Protein AF-A0A920CJ22-F1 (afdb_monomer)

Nearest PDB structures (foldseek):
  4g9j-assembly2_B  TM=2.090E-01  e=2.146E+00  Homo sapiens

Foldseek 3Di:
DDPPPPPDDDDDDDLLPLLVLLVVLLCVVPVPQFEAEDEDQVQQCPDPVNVVCCVVPVDDRDQKEWDQDPVRPHIYIYGYPNDDPVVSSLSVLLRSLCSQQDVPQPCHPSSVVSSVSSVVRSVVVSVVSVVD

Solvent-accessible surface area (backbone atoms only — not comparable to full-atom values): 7637 Å² total; per-residue (Å²): 134,85,82,79,74,81,82,67,89,71,83,88,76,68,84,84,39,59,58,59,28,34,52,51,25,39,39,73,77,36,72,83,65,63,64,53,74,45,77,33,79,83,36,53,58,70,47,69,67,50,49,52,49,27,72,76,65,70,52,78,77,56,49,55,45,67,46,76,47,95,87,70,53,75,26,37,32,39,33,19,71,73,54,56,71,71,56,36,36,51,41,50,36,51,36,50,9,36,64,70,42,33,90,88,37,60,90,34,70,58,14,52,52,40,26,52,52,26,50,52,44,16,51,56,47,52,54,52,59,76,72,110

Sequence (132 aa):
MNHQKNGGWRPLLIDNDIFSAVIVAAKVLYPDIDALIHWDPTLSGDGLKDKLLRIATFQRPRFGYTLFPDDRSTSIIGISPHIKVTAAAEVLAHELAHVAAGQDAGHGEDWANAFSAIHKRANEIMARVMSE

Radius of gyration: 18.26 Å; Cα contacts (8 Å, |Δi|>4): 167; chains: 1; bounding box: 33×60×46 Å

Structure (mmCIF, N/CA/C/O backbone):
data_AF-A0A920CJ22-F1
#
_entry.id   AF-A0A920CJ22-F1
#
loop_
_atom_site.group_PDB
_atom_site.id
_atom_site.type_symbol
_atom_site.label_atom_id
_atom_site.label_alt_id
_atom_site.label_comp_id
_atom_site.label_asym_id
_atom_site.label_entity_id
_atom_site.label_seq_id
_atom_site.pdbx_PDB_ins_code
_atom_site.Cartn_x
_atom_site.Cartn_y
_atom_site.Cartn_z
_atom_site.occupancy
_atom_site.B_iso_or_equiv
_atom_site.auth_seq_id
_atom_site.auth_comp_id
_atom_site.auth_asym_id
_atom_site.auth_atom_id
_atom_site.pdbx_PDB_model_num
ATOM 1 N N . MET A 1 1 ? 4.684 -47.177 24.193 1.00 40.62 1 MET A N 1
ATOM 2 C CA . MET A 1 1 ? 4.259 -45.761 24.171 1.00 40.62 1 MET A CA 1
ATOM 3 C C . MET A 1 1 ? 4.041 -45.351 22.728 1.00 40.62 1 MET A C 1
ATOM 5 O O . MET A 1 1 ? 4.995 -45.274 21.968 1.00 40.62 1 MET A O 1
ATOM 9 N N . ASN A 1 2 ? 2.775 -45.207 22.338 1.00 38.72 2 ASN A N 1
ATOM 10 C CA . ASN A 1 2 ? 2.363 -44.810 20.995 1.00 38.72 2 ASN A CA 1
ATOM 11 C C . ASN A 1 2 ? 2.566 -43.298 20.846 1.00 38.72 2 ASN A C 1
ATOM 13 O O . ASN A 1 2 ? 1.777 -42.517 21.371 1.00 38.72 2 ASN A O 1
ATOM 17 N N . HIS A 1 3 ? 3.603 -42.873 20.127 1.00 49.03 3 HIS A N 1
ATOM 18 C CA . HIS A 1 3 ? 3.650 -41.515 19.596 1.00 49.03 3 HIS A CA 1
ATOM 19 C C . HIS A 1 3 ? 2.823 -41.478 18.310 1.00 49.03 3 HIS A C 1
ATOM 21 O O . HIS A 1 3 ? 3.359 -41.571 17.207 1.00 49.03 3 HIS A O 1
ATOM 27 N N . GLN A 1 4 ? 1.503 -41.347 18.452 1.00 48.66 4 GLN A N 1
ATOM 28 C CA . GLN A 1 4 ? 0.682 -40.848 17.354 1.00 48.66 4 GLN A CA 1
ATOM 29 C C . GLN A 1 4 ? 1.097 -39.397 17.096 1.00 48.66 4 GLN A C 1
ATOM 31 O O . GLN A 1 4 ? 0.669 -38.469 17.779 1.00 48.66 4 GLN A O 1
ATOM 36 N N . LYS A 1 5 ? 1.984 -39.200 16.118 1.00 56.56 5 LYS A N 1
ATOM 37 C CA . LYS A 1 5 ? 2.163 -37.896 15.487 1.00 56.56 5 LYS A CA 1
ATOM 38 C C . LYS A 1 5 ? 0.881 -37.629 14.704 1.00 56.56 5 LYS A C 1
ATOM 40 O O . LYS A 1 5 ? 0.696 -38.186 13.627 1.00 56.56 5 LYS A O 1
ATOM 45 N N . ASN A 1 6 ? -0.010 -36.816 15.264 1.00 55.56 6 ASN A N 1
ATOM 46 C CA . ASN A 1 6 ? -1.114 -36.217 14.520 1.00 55.56 6 ASN A CA 1
ATOM 47 C C . ASN A 1 6 ? -0.505 -35.355 13.404 1.00 55.56 6 ASN A C 1
ATOM 49 O O . ASN A 1 6 ? -0.151 -34.199 13.623 1.00 55.56 6 ASN A O 1
ATOM 53 N N . GLY A 1 7 ? -0.297 -35.963 12.234 1.00 56.72 7 GLY A N 1
ATOM 54 C CA . GLY A 1 7 ? 0.351 -35.381 11.058 1.00 56.72 7 GLY A CA 1
ATOM 55 C C . GLY A 1 7 ? -0.540 -34.388 10.320 1.00 56.72 7 GLY A C 1
ATOM 56 O O . GLY A 1 7 ? -0.759 -34.534 9.122 1.00 56.72 7 GLY A O 1
ATOM 57 N N . GLY A 1 8 ? -1.082 -33.399 11.032 1.00 72.00 8 GLY A N 1
ATOM 58 C CA . GLY A 1 8 ? -1.709 -32.243 10.404 1.00 72.00 8 GLY A CA 1
ATOM 59 C C . GLY A 1 8 ? -0.638 -31.388 9.732 1.00 72.00 8 GLY A C 1
ATOM 60 O O . GLY A 1 8 ? 0.378 -31.071 10.355 1.00 72.00 8 GLY A O 1
ATOM 61 N N . TRP A 1 9 ? -0.856 -31.023 8.469 1.00 74.75 9 TRP A N 1
ATOM 62 C CA . TRP A 1 9 ? -0.030 -30.038 7.777 1.00 74.75 9 TRP A CA 1
ATOM 63 C C . TRP A 1 9 ? -0.042 -28.730 8.572 1.00 74.75 9 TRP A C 1
ATOM 65 O O . TRP A 1 9 ? -1.081 -28.087 8.701 1.00 74.75 9 TRP A O 1
ATOM 75 N N . ARG A 1 10 ? 1.111 -28.345 9.124 1.00 83.06 10 ARG A N 1
ATOM 76 C CA . ARG A 1 10 ? 1.336 -26.987 9.625 1.00 83.06 10 ARG A CA 1
ATOM 77 C C . ARG A 1 10 ? 2.102 -26.228 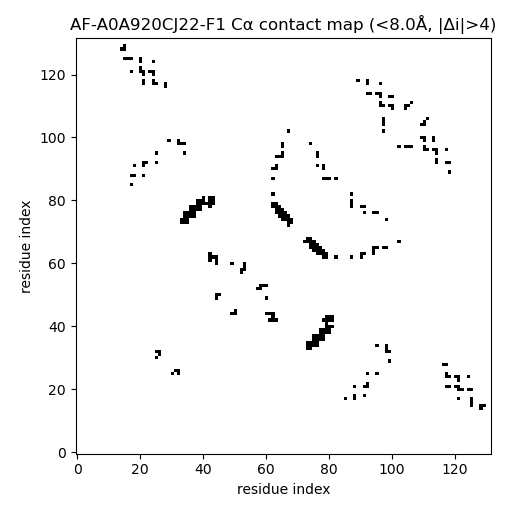8.546 1.00 83.06 10 ARG A C 1
ATOM 79 O O . ARG A 1 10 ? 3.168 -26.709 8.157 1.00 83.06 10 ARG A O 1
ATOM 86 N N . PRO A 1 11 ? 1.581 -25.101 8.036 1.00 83.69 11 PRO A N 1
ATOM 87 C CA . PRO A 1 11 ? 2.332 -24.299 7.086 1.00 83.69 11 PRO A CA 1
ATOM 88 C C . PRO A 1 11 ? 3.597 -23.760 7.759 1.00 83.69 11 PRO A C 1
ATOM 90 O O . PRO A 1 11 ? 3.591 -23.432 8.947 1.00 83.69 11 PRO A O 1
ATOM 93 N N . LEU A 1 12 ? 4.681 -23.682 6.991 1.00 86.56 12 LEU A N 1
ATOM 94 C CA . LEU A 1 12 ? 5.828 -22.869 7.373 1.00 86.56 12 LEU A CA 1
ATOM 95 C C . LEU A 1 12 ? 5.424 -21.402 7.217 1.00 86.56 12 LEU A C 1
ATOM 97 O O . LEU A 1 12 ? 4.853 -21.030 6.193 1.00 86.56 12 LEU A O 1
ATOM 101 N N . LEU A 1 13 ? 5.706 -20.597 8.236 1.00 85.00 13 LEU A N 1
ATOM 102 C CA . LEU A 1 13 ? 5.407 -19.170 8.268 1.00 85.00 13 LEU A CA 1
ATOM 103 C C . LEU A 1 13 ? 6.712 -18.393 8.422 1.00 85.00 13 LEU A C 1
ATOM 105 O O . LEU A 1 13 ? 7.658 -18.872 9.050 1.00 85.00 13 LEU A O 1
ATOM 109 N N . ILE A 1 14 ? 6.750 -17.194 7.850 1.00 88.12 14 ILE A N 1
ATOM 110 C CA . ILE A 1 14 ? 7.754 -16.197 8.209 1.00 88.12 14 ILE A CA 1
ATOM 111 C C . ILE A 1 14 ? 7.210 -15.508 9.459 1.00 88.12 14 ILE A C 1
ATOM 113 O O . ILE A 1 14 ? 6.146 -14.902 9.407 1.00 88.12 14 ILE A O 1
ATOM 117 N N . ASP A 1 15 ? 7.907 -15.651 10.583 1.00 84.38 15 ASP A N 1
ATOM 118 C CA . ASP A 1 15 ? 7.440 -15.132 11.873 1.00 84.38 15 ASP A CA 1
ATOM 119 C C . ASP A 1 15 ? 7.329 -13.599 11.842 1.00 84.38 15 ASP A C 1
ATOM 121 O O . ASP A 1 15 ? 6.288 -13.015 12.120 1.00 84.38 15 ASP A O 1
ATOM 125 N N . ASN A 1 16 ? 8.369 -12.944 11.322 1.00 87.00 16 ASN A N 1
ATOM 126 C CA . ASN A 1 16 ? 8.450 -11.503 11.107 1.00 87.00 16 ASN A CA 1
ATOM 127 C C . ASN A 1 16 ? 8.015 -11.084 9.688 1.00 87.00 16 ASN A C 1
ATOM 129 O O . ASN A 1 16 ? 8.705 -10.315 9.010 1.00 87.00 16 ASN A O 1
ATOM 133 N N . ASP A 1 17 ? 6.880 -11.601 9.218 1.00 94.00 17 ASP A N 1
ATOM 134 C CA . ASP A 1 17 ? 6.351 -11.269 7.895 1.00 94.00 17 ASP A CA 1
ATOM 135 C C . ASP A 1 17 ? 5.814 -9.830 7.834 1.00 94.00 17 ASP A C 1
ATOM 137 O O . ASP A 1 17 ? 4.665 -9.531 8.177 1.00 94.00 17 ASP A O 1
ATOM 141 N N . ILE A 1 18 ? 6.659 -8.931 7.331 1.00 95.25 18 ILE A N 1
ATOM 142 C CA . ILE A 1 18 ? 6.333 -7.516 7.158 1.00 95.25 18 ILE A CA 1
ATOM 143 C C . ILE A 1 18 ? 5.162 -7.281 6.189 1.00 95.25 18 ILE A C 1
ATOM 145 O O . ILE A 1 18 ? 4.421 -6.315 6.367 1.00 95.25 18 ILE A O 1
ATOM 149 N N . PHE A 1 19 ? 4.937 -8.154 5.200 1.00 97.00 19 PHE A N 1
ATOM 150 C CA . PHE A 1 19 ? 3.797 -8.013 4.289 1.00 97.00 19 PHE A CA 1
ATOM 151 C C . PHE A 1 19 ? 2.500 -8.372 4.995 1.00 97.00 19 PHE A C 1
ATOM 153 O O . PHE A 1 19 ? 1.532 -7.615 4.918 1.00 97.00 19 PHE A O 1
ATOM 160 N N . SER A 1 20 ? 2.498 -9.475 5.746 1.00 95.75 20 SER A N 1
ATOM 161 C CA . SER A 1 20 ? 1.352 -9.848 6.575 1.00 95.75 20 SER A CA 1
ATOM 162 C C . SER A 1 20 ? 1.019 -8.757 7.593 1.00 95.75 20 SER A C 1
ATOM 164 O O . SER A 1 20 ? -0.152 -8.416 7.746 1.00 95.75 20 SER A O 1
ATOM 166 N N . ALA A 1 21 ? 2.017 -8.134 8.231 1.00 97.00 21 ALA A N 1
ATOM 167 C CA . ALA A 1 21 ? 1.780 -7.017 9.149 1.00 97.00 21 ALA A CA 1
ATOM 168 C C . ALA A 1 21 ? 1.082 -5.825 8.470 1.00 97.00 21 ALA A C 1
ATOM 170 O O . ALA A 1 21 ? 0.138 -5.271 9.036 1.00 97.00 21 ALA A O 1
ATOM 171 N N . VAL A 1 22 ? 1.495 -5.457 7.252 1.00 98.38 22 VAL A N 1
ATOM 172 C CA . VAL A 1 22 ? 0.856 -4.384 6.469 1.00 98.38 22 VAL A CA 1
ATOM 173 C C . VAL A 1 22 ? -0.574 -4.757 6.063 1.00 98.38 22 VAL A C 1
ATOM 175 O O . VAL A 1 22 ? -1.491 -3.958 6.250 1.00 98.38 22 VAL A O 1
ATOM 178 N N . ILE A 1 23 ? -0.792 -5.977 5.564 1.00 98.06 23 ILE A N 1
ATOM 179 C CA . ILE A 1 23 ? -2.118 -6.456 5.137 1.00 98.06 23 ILE A CA 1
ATOM 180 C C . ILE A 1 23 ? -3.086 -6.503 6.324 1.00 98.06 23 ILE A C 1
ATOM 182 O O . ILE A 1 23 ? -4.212 -6.011 6.233 1.00 98.06 23 ILE A O 1
ATOM 186 N N . VAL A 1 24 ? -2.647 -7.050 7.460 1.00 96.94 24 VAL A N 1
ATOM 187 C CA . VAL A 1 24 ? -3.448 -7.108 8.689 1.00 96.94 24 VAL A CA 1
ATOM 188 C C . VAL A 1 24 ? -3.741 -5.705 9.210 1.00 96.94 24 VAL A C 1
ATOM 190 O O . VAL A 1 24 ? -4.878 -5.427 9.586 1.00 96.94 24 VAL A O 1
ATOM 193 N N . ALA A 1 25 ? -2.755 -4.802 9.211 1.00 98.31 25 ALA A N 1
ATOM 194 C CA . ALA A 1 25 ? -2.962 -3.411 9.602 1.00 98.31 25 ALA A CA 1
ATOM 195 C C . ALA A 1 25 ? -4.058 -2.740 8.762 1.00 98.31 25 ALA A C 1
ATOM 197 O O . ALA A 1 25 ? -4.977 -2.147 9.327 1.00 98.31 25 ALA A O 1
ATOM 198 N N . ALA A 1 26 ? -3.998 -2.890 7.436 1.00 98.50 26 ALA A N 1
ATOM 199 C CA . ALA A 1 26 ? -5.001 -2.347 6.531 1.00 98.50 26 ALA A CA 1
ATOM 200 C C . ALA A 1 26 ? -6.388 -2.954 6.773 1.00 98.50 26 ALA A C 1
ATOM 202 O O . ALA A 1 26 ? -7.341 -2.204 6.943 1.00 98.50 26 ALA A O 1
ATOM 203 N N . LYS A 1 27 ? -6.508 -4.282 6.886 1.00 98.12 27 LYS A N 1
ATOM 204 C CA . LYS A 1 27 ? -7.793 -4.957 7.148 1.00 98.12 27 LYS A CA 1
ATOM 205 C C . LYS A 1 27 ? -8.410 -4.599 8.501 1.00 98.12 27 LYS A C 1
ATOM 207 O O . LYS A 1 2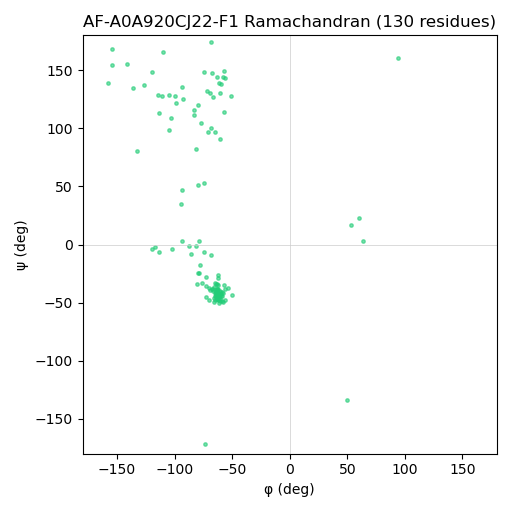7 ? -9.626 -4.534 8.615 1.00 98.12 27 LYS A O 1
ATOM 212 N N . VAL A 1 28 ? -7.601 -4.367 9.535 1.00 98.06 28 VAL A N 1
ATOM 213 C CA . VAL A 1 28 ? -8.109 -3.944 10.852 1.00 98.06 28 VAL A CA 1
ATOM 214 C C . VAL A 1 28 ? -8.664 -2.519 10.806 1.00 98.06 28 VAL A C 1
ATOM 216 O O . VAL A 1 28 ? -9.674 -2.244 11.448 1.00 98.06 28 VAL A O 1
ATOM 219 N N . LEU A 1 29 ? -8.005 -1.617 10.077 1.00 98.31 29 LEU A N 1
ATOM 220 C CA . LEU A 1 29 ? -8.413 -0.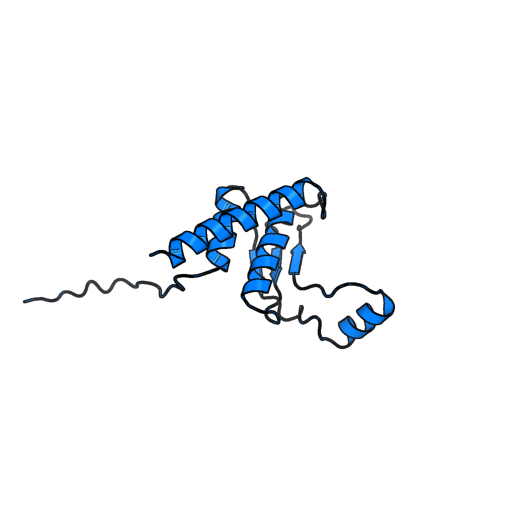212 9.966 1.00 98.31 29 LEU A CA 1
ATOM 221 C C . LEU A 1 29 ? -9.550 -0.010 8.954 1.00 98.31 29 LEU A C 1
ATOM 223 O O . LEU A 1 29 ? -10.414 0.836 9.164 1.00 98.31 29 LEU A O 1
ATOM 227 N N . TYR A 1 30 ? -9.554 -0.808 7.888 1.00 97.88 30 TYR A N 1
ATOM 228 C CA . TYR A 1 30 ? -10.479 -0.744 6.761 1.00 97.88 30 TYR A CA 1
ATOM 229 C C . TYR A 1 30 ? -11.005 -2.158 6.460 1.00 97.88 30 TYR A C 1
ATOM 231 O O . TYR A 1 30 ? -10.490 -2.826 5.564 1.00 97.88 30 TYR A O 1
ATOM 239 N N . PRO A 1 31 ? -12.007 -2.660 7.205 1.00 97.31 31 PRO A N 1
ATOM 240 C CA . PRO A 1 31 ? -12.465 -4.052 7.092 1.00 97.31 31 PRO A CA 1
ATOM 241 C C . PRO A 1 31 ? -12.916 -4.461 5.686 1.00 97.31 31 PRO A C 1
ATOM 243 O O . PRO A 1 31 ? -12.657 -5.589 5.256 1.00 97.31 31 PRO A O 1
ATOM 246 N N . ASP A 1 32 ? -13.519 -3.520 4.961 1.00 95.62 32 ASP A N 1
ATOM 247 C CA . ASP A 1 32 ? -14.070 -3.733 3.621 1.00 95.62 32 ASP A CA 1
ATOM 248 C C . ASP A 1 32 ? -13.043 -3.517 2.497 1.00 95.62 32 ASP A C 1
ATOM 250 O O . ASP A 1 32 ? -13.376 -3.690 1.327 1.00 95.62 32 ASP A O 1
ATOM 254 N N . ILE A 1 33 ? -11.793 -3.150 2.820 1.00 95.88 33 ILE A N 1
ATOM 255 C CA . ILE A 1 33 ? -10.747 -2.956 1.808 1.00 95.88 33 ILE A CA 1
ATOM 256 C C . ILE A 1 33 ? -10.521 -4.263 1.050 1.00 95.88 33 ILE A C 1
ATOM 258 O O . ILE A 1 33 ? -10.328 -5.307 1.671 1.00 95.88 33 ILE A O 1
ATOM 262 N N . ASP A 1 34 ? -10.511 -4.233 -0.276 1.00 95.06 34 ASP A N 1
ATOM 263 C CA . ASP A 1 34 ? -10.244 -5.418 -1.085 1.00 95.06 34 ASP A CA 1
ATOM 264 C C . ASP A 1 34 ? -9.291 -5.086 -2.227 1.00 95.06 34 ASP A C 1
ATOM 266 O O . ASP A 1 34 ? -9.424 -4.052 -2.886 1.00 95.06 34 ASP A O 1
ATOM 270 N N . ALA A 1 35 ? -8.297 -5.950 -2.422 1.00 97.38 35 ALA A N 1
ATOM 271 C CA . ALA A 1 35 ? -7.311 -5.786 -3.474 1.00 97.38 35 ALA A CA 1
ATOM 272 C C . ALA A 1 35 ? -6.640 -7.114 -3.841 1.00 97.38 35 ALA A C 1
ATOM 274 O O . ALA A 1 35 ? -6.237 -7.889 -2.969 1.00 97.38 35 ALA A O 1
ATOM 275 N N . LEU A 1 36 ? -6.431 -7.330 -5.138 1.00 97.94 36 LEU A N 1
ATOM 276 C CA . LEU A 1 36 ? -5.540 -8.361 -5.650 1.00 97.94 36 LEU A CA 1
ATOM 277 C C . LEU A 1 36 ? -4.109 -7.818 -5.646 1.00 97.94 36 LEU A C 1
ATOM 279 O O . LEU A 1 36 ? -3.780 -6.917 -6.415 1.00 97.94 36 LEU A O 1
ATOM 283 N N . ILE A 1 37 ? -3.256 -8.370 -4.788 1.00 98.19 37 ILE A N 1
ATOM 284 C CA . ILE A 1 37 ? -1.859 -7.944 -4.647 1.00 98.19 37 ILE A CA 1
ATOM 285 C C . ILE A 1 37 ? -0.960 -8.914 -5.416 1.00 98.19 37 ILE A C 1
ATOM 287 O O . ILE A 1 37 ? -1.023 -10.125 -5.200 1.00 98.19 37 ILE A O 1
ATOM 291 N N . HIS A 1 38 ? -0.096 -8.395 -6.289 1.00 97.75 38 HIS A N 1
ATOM 292 C CA . HIS A 1 38 ? 0.856 -9.208 -7.053 1.00 97.75 38 HIS A CA 1
ATOM 293 C C . HIS A 1 38 ? 2.225 -8.543 -7.209 1.00 97.75 38 HIS A C 1
ATOM 295 O O . HIS A 1 38 ? 2.376 -7.321 -7.158 1.00 97.75 38 HIS A O 1
ATOM 301 N N . TRP A 1 39 ? 3.237 -9.383 -7.411 1.00 97.62 39 TRP A N 1
ATOM 302 C CA . TRP A 1 39 ? 4.572 -8.944 -7.793 1.00 97.62 39 TRP A CA 1
ATOM 303 C C . TRP A 1 39 ? 4.600 -8.660 -9.287 1.00 97.62 39 TRP A C 1
ATOM 305 O O . TRP A 1 39 ? 4.384 -9.568 -10.088 1.00 97.62 39 TRP A O 1
ATOM 315 N N . ASP A 1 40 ? 4.914 -7.424 -9.659 1.00 95.88 40 ASP A N 1
ATOM 316 C CA . ASP A 1 40 ? 5.037 -7.022 -11.054 1.00 95.88 40 ASP A CA 1
ATOM 317 C C . ASP A 1 40 ? 6.523 -6.864 -11.426 1.00 95.88 40 ASP A C 1
ATOM 319 O O . ASP A 1 40 ? 7.139 -5.830 -11.139 1.00 95.88 40 ASP A O 1
ATOM 323 N N . PRO A 1 41 ? 7.141 -7.874 -12.069 1.00 91.94 41 PRO A N 1
ATOM 324 C CA . PRO A 1 41 ? 8.554 -7.831 -12.430 1.00 91.94 41 PRO A CA 1
ATOM 325 C C . PRO A 1 41 ? 8.866 -6.804 -13.523 1.00 91.94 41 PRO A C 1
ATOM 327 O O . PRO A 1 41 ? 10.043 -6.562 -13.786 1.00 91.94 41 PRO A O 1
ATOM 330 N N . THR A 1 42 ? 7.859 -6.194 -14.155 1.00 89.44 42 THR A N 1
ATOM 331 C CA . THR A 1 42 ? 8.072 -5.127 -15.139 1.00 89.44 42 THR A CA 1
ATOM 332 C C . THR A 1 42 ? 8.377 -3.780 -14.477 1.00 89.44 42 THR A C 1
ATOM 334 O O . THR A 1 42 ? 8.972 -2.914 -15.114 1.00 89.44 42 THR A O 1
ATOM 337 N N . LEU A 1 43 ? 8.072 -3.620 -13.180 1.00 87.00 43 LEU A N 1
ATOM 338 C CA . LEU A 1 43 ? 8.380 -2.427 -12.380 1.00 87.00 43 LEU A CA 1
ATOM 339 C C . LEU A 1 43 ? 9.841 -2.410 -11.903 1.00 87.00 43 LEU A C 1
ATOM 341 O O . LEU A 1 43 ? 10.119 -2.278 -10.712 1.00 87.00 43 LEU A O 1
ATOM 345 N N . SER A 1 44 ? 10.806 -2.588 -12.799 1.00 81.69 44 SER A N 1
ATOM 346 C CA . SER A 1 44 ? 12.219 -2.653 -12.411 1.00 81.69 44 SER A CA 1
ATOM 347 C C . SER A 1 44 ? 12.840 -1.279 -12.155 1.00 81.69 44 SER A C 1
ATOM 349 O O . SER A 1 44 ? 13.814 -1.158 -11.413 1.00 81.69 44 SER A O 1
ATOM 351 N N . GLY A 1 45 ? 12.283 -0.216 -12.749 1.00 73.75 45 GLY A N 1
ATOM 352 C CA . GLY A 1 45 ? 12.793 1.154 -12.620 1.00 73.75 45 GLY A CA 1
ATOM 353 C C . GLY A 1 45 ? 14.200 1.359 -13.204 1.00 73.75 45 GLY A C 1
ATOM 354 O O . GLY A 1 45 ? 14.765 2.456 -13.100 1.00 73.75 45 GLY A O 1
ATOM 355 N N . ASP A 1 46 ? 14.764 0.315 -13.815 1.00 72.81 46 ASP A N 1
ATOM 356 C CA . ASP A 1 46 ? 16.110 0.241 -14.376 1.00 72.81 46 ASP A CA 1
ATOM 357 C C . ASP A 1 46 ? 16.121 -0.058 -15.885 1.00 72.81 46 ASP A C 1
ATOM 359 O O . ASP A 1 46 ? 17.191 -0.004 -16.511 1.00 72.81 46 ASP A O 1
ATOM 363 N N . GLY A 1 47 ? 14.944 -0.293 -16.476 1.00 75.81 47 GLY A N 1
ATOM 364 C CA . GLY A 1 47 ? 14.762 -0.451 -17.908 1.00 75.81 47 GLY A CA 1
ATOM 365 C C . GLY A 1 47 ? 15.256 0.784 -18.660 1.00 75.81 47 GLY A C 1
ATOM 366 O O . GLY A 1 47 ? 15.115 1.919 -18.201 1.00 75.81 47 GLY A O 1
ATOM 367 N N . LEU A 1 48 ? 15.844 0.587 -19.843 1.00 79.50 48 LEU A N 1
ATOM 368 C CA . LEU A 1 48 ? 16.371 1.695 -20.651 1.00 79.50 48 LEU A CA 1
ATOM 369 C C . LEU A 1 48 ? 15.291 2.747 -20.953 1.00 79.50 48 LEU A C 1
ATOM 371 O O . LEU A 1 48 ? 15.570 3.941 -20.897 1.00 79.50 48 LEU A O 1
ATOM 375 N N . LYS A 1 49 ? 14.055 2.305 -21.218 1.00 76.69 49 LYS A N 1
ATOM 376 C CA . LYS A 1 49 ? 12.902 3.191 -21.426 1.00 76.69 49 LYS A CA 1
ATOM 377 C C . LYS A 1 49 ? 12.593 4.023 -20.184 1.00 76.69 49 LYS A C 1
ATOM 379 O O . LYS A 1 49 ? 12.454 5.232 -20.314 1.00 76.69 49 LYS A O 1
ATOM 384 N N . ASP A 1 50 ? 12.575 3.411 -19.002 1.00 74.06 50 ASP A N 1
ATOM 385 C CA . ASP A 1 50 ? 12.337 4.122 -17.742 1.00 74.06 50 ASP A CA 1
ATOM 386 C C . ASP A 1 50 ? 13.456 5.121 -17.456 1.00 74.06 50 ASP A C 1
ATOM 388 O O . ASP A 1 50 ? 13.195 6.264 -17.100 1.00 74.06 50 ASP A O 1
ATOM 392 N N . LYS A 1 51 ? 14.718 4.740 -17.682 1.00 77.31 51 LYS A N 1
ATOM 393 C CA . LYS A 1 51 ? 15.867 5.649 -17.543 1.00 77.31 51 LYS A CA 1
ATOM 394 C C . LYS A 1 51 ? 15.763 6.849 -18.486 1.00 77.31 51 LYS A C 1
ATOM 396 O O . LYS A 1 51 ? 15.944 7.980 -18.040 1.00 77.31 51 LYS A O 1
ATOM 401 N N . LEU A 1 52 ? 15.445 6.622 -19.761 1.00 82.44 52 LEU A N 1
ATOM 402 C CA . LEU A 1 52 ? 15.268 7.693 -20.746 1.00 82.44 52 LEU A CA 1
ATOM 403 C C . LEU A 1 52 ? 14.074 8.589 -20.401 1.00 82.44 52 LEU A C 1
ATOM 405 O O . LEU A 1 52 ? 14.202 9.812 -20.430 1.00 82.44 52 LEU A O 1
ATOM 409 N N . LEU A 1 53 ? 12.942 7.999 -20.009 1.00 77.44 53 LEU A N 1
ATOM 410 C CA . LEU A 1 53 ? 11.756 8.738 -19.587 1.00 77.44 53 LEU A CA 1
ATOM 411 C C . LEU A 1 53 ? 12.054 9.610 -18.364 1.00 77.44 53 LEU A C 1
ATOM 413 O O . LEU A 1 53 ? 11.643 10.766 -18.328 1.00 77.44 53 LEU A O 1
ATOM 417 N N . ARG A 1 54 ? 12.818 9.104 -17.391 1.00 75.62 54 ARG A N 1
ATOM 418 C CA . ARG A 1 54 ? 13.234 9.860 -16.199 1.00 75.62 54 ARG A CA 1
ATOM 419 C C . ARG A 1 54 ? 14.128 11.045 -16.540 1.00 75.62 54 ARG A C 1
ATOM 421 O O . ARG A 1 54 ? 13.951 12.108 -15.960 1.00 75.62 54 ARG A O 1
ATOM 428 N N . ILE A 1 55 ? 15.062 10.879 -17.478 1.00 79.75 55 ILE A N 1
ATOM 429 C CA . ILE A 1 55 ? 15.908 11.986 -17.950 1.00 79.75 55 ILE A CA 1
ATOM 430 C C . ILE A 1 55 ? 15.050 13.047 -18.648 1.00 79.75 55 ILE A C 1
ATOM 432 O O . ILE A 1 55 ? 15.254 14.236 -18.430 1.00 79.75 55 ILE A O 1
ATOM 436 N N . ALA A 1 56 ? 14.075 12.626 -19.456 1.00 82.81 56 ALA A N 1
ATOM 437 C CA . ALA A 1 56 ? 13.233 13.541 -20.222 1.00 82.81 56 ALA A CA 1
ATOM 438 C C . ALA A 1 56 ? 12.154 14.250 -19.381 1.00 82.81 56 ALA A C 1
ATOM 440 O O . ALA A 1 56 ? 11.806 15.389 -19.676 1.00 82.81 56 ALA A O 1
ATOM 441 N N . THR A 1 57 ? 11.607 13.590 -18.356 1.00 78.88 57 THR A N 1
ATOM 442 C CA . THR A 1 57 ? 10.433 14.077 -17.601 1.00 78.88 57 THR A CA 1
ATOM 443 C C . THR A 1 57 ? 10.735 14.450 -16.151 1.00 78.88 57 THR A C 1
ATOM 445 O O . THR A 1 57 ? 9.846 14.938 -15.458 1.00 78.88 57 THR A O 1
ATOM 448 N N . PHE A 1 58 ? 11.955 14.192 -15.663 1.00 76.38 58 PHE A N 1
ATOM 449 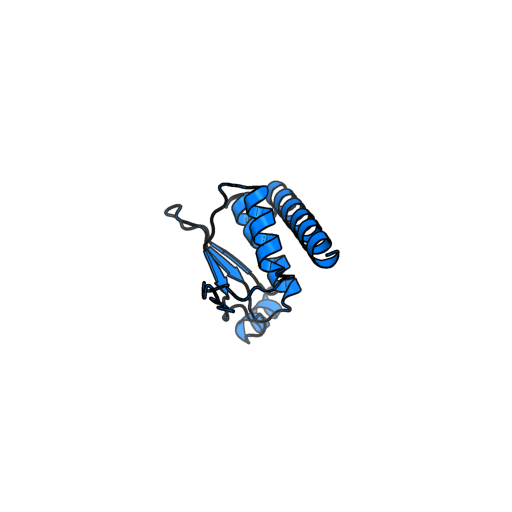C CA . PHE A 1 58 ? 12.335 14.303 -14.247 1.00 76.38 58 PHE A CA 1
ATOM 450 C C . PHE A 1 58 ? 11.421 13.513 -13.286 1.00 76.38 58 PHE A C 1
ATOM 452 O O . PHE A 1 58 ? 11.439 13.742 -12.075 1.00 76.38 58 PHE A O 1
ATOM 459 N N . GLN A 1 59 ? 10.634 12.557 -13.798 1.00 71.81 59 GLN A N 1
ATOM 460 C CA . GLN A 1 59 ? 9.762 11.724 -12.977 1.00 71.81 59 GLN A CA 1
ATOM 461 C C . GLN A 1 59 ? 10.570 10.788 -12.074 1.00 71.81 59 GLN A C 1
ATOM 463 O O . GLN A 1 59 ? 11.659 10.311 -12.416 1.00 71.81 59 GLN A O 1
ATOM 468 N N . ARG A 1 60 ? 10.016 10.505 -10.892 1.00 71.69 60 ARG A N 1
ATOM 469 C CA . ARG A 1 60 ? 10.563 9.482 -9.998 1.00 71.69 60 ARG A CA 1
ATOM 470 C C . ARG A 1 60 ? 10.234 8.082 -10.530 1.00 71.69 60 ARG A C 1
ATOM 472 O O . ARG A 1 60 ? 9.193 7.906 -11.160 1.00 71.69 60 ARG A O 1
ATOM 479 N N . PRO A 1 61 ? 11.110 7.091 -10.293 1.00 74.31 61 PRO A N 1
ATOM 480 C CA . PRO A 1 61 ? 10.817 5.708 -10.647 1.00 74.31 61 PRO A CA 1
ATOM 481 C C . PRO A 1 61 ? 9.564 5.230 -9.907 1.00 74.31 61 PRO A C 1
ATOM 483 O O . PRO A 1 61 ? 9.383 5.532 -8.725 1.00 74.31 61 PRO A O 1
ATOM 486 N N . ARG A 1 62 ? 8.707 4.498 -10.619 1.00 84.38 62 ARG A N 1
ATOM 487 C CA . ARG A 1 62 ? 7.493 3.891 -10.077 1.00 84.38 62 ARG A CA 1
ATOM 488 C C . ARG A 1 62 ? 7.816 2.469 -9.626 1.00 84.38 62 ARG A C 1
ATOM 490 O O . ARG A 1 62 ? 8.312 1.678 -10.421 1.00 84.38 62 ARG A O 1
ATOM 497 N N . PHE A 1 63 ? 7.528 2.163 -8.366 1.00 93.00 63 PHE A N 1
ATOM 498 C CA . PHE A 1 63 ? 7.762 0.838 -7.781 1.00 93.00 63 PHE A CA 1
ATOM 499 C C . PHE A 1 63 ? 6.482 0.139 -7.322 1.00 93.00 63 PHE A C 1
ATOM 501 O O . PHE A 1 63 ? 6.547 -1.009 -6.891 1.00 93.00 63 PHE A O 1
ATOM 508 N N . GLY A 1 64 ? 5.338 0.806 -7.452 1.00 95.75 64 GLY A N 1
ATOM 509 C CA . GLY A 1 64 ? 4.021 0.236 -7.228 1.00 95.75 64 GLY A CA 1
ATOM 510 C C . GLY A 1 64 ? 2.949 0.978 -8.016 1.00 95.75 64 GLY A C 1
ATOM 511 O O . GLY A 1 64 ? 3.219 2.027 -8.616 1.00 95.75 64 GLY A O 1
ATOM 512 N N . TYR A 1 65 ? 1.763 0.387 -8.075 1.00 96.06 65 TYR A N 1
ATOM 513 C CA . TYR A 1 65 ? 0.558 1.042 -8.569 1.00 96.06 65 TYR A CA 1
ATOM 514 C C . TYR A 1 65 ? -0.690 0.410 -7.967 1.00 96.06 65 TYR A C 1
ATOM 516 O O . TYR A 1 65 ? -0.709 -0.794 -7.707 1.00 96.06 65 TYR A O 1
ATOM 524 N N . THR A 1 66 ? -1.751 1.209 -7.908 1.00 97.81 66 THR A N 1
ATOM 525 C CA . THR A 1 66 ? -3.128 0.754 -7.736 1.00 97.81 66 THR A CA 1
ATOM 526 C C . THR A 1 66 ? -3.913 0.999 -9.021 1.00 97.81 66 THR A C 1
ATOM 528 O O . THR A 1 66 ? -3.929 2.109 -9.555 1.00 97.81 66 THR A O 1
ATOM 531 N N . LEU A 1 67 ? -4.568 -0.044 -9.523 1.00 96.56 67 LEU A N 1
ATOM 532 C CA . LEU A 1 67 ? -5.546 0.034 -10.601 1.00 96.56 67 LEU A CA 1
ATOM 533 C C . LEU A 1 67 ? -6.946 -0.114 -10.006 1.00 96.56 67 LEU A C 1
ATOM 535 O O . LEU A 1 67 ? -7.213 -1.086 -9.299 1.00 96.56 67 LEU A O 1
ATOM 539 N N . PHE A 1 68 ? -7.829 0.819 -10.351 1.00 96.50 68 PHE A N 1
ATOM 540 C CA . PHE A 1 68 ? -9.260 0.740 -10.079 1.00 96.50 68 PHE A CA 1
ATOM 541 C C . PHE A 1 68 ? -9.971 0.357 -11.380 1.00 96.50 68 PHE A C 1
ATOM 543 O O . PHE A 1 68 ? -9.980 1.163 -12.312 1.00 96.50 68 PHE A O 1
ATOM 550 N N . PRO A 1 69 ? -10.498 -0.872 -11.497 1.00 94.12 69 PRO A N 1
ATOM 551 C CA . PRO A 1 69 ? -11.252 -1.282 -12.673 1.00 94.12 69 PRO A CA 1
ATOM 552 C C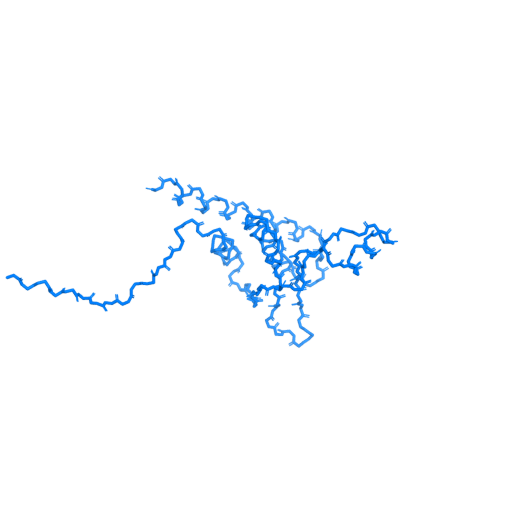 . PRO A 1 69 ? -12.519 -0.435 -12.872 1.00 94.12 69 PRO A C 1
ATOM 554 O O . PRO A 1 69 ? -13.257 -0.177 -11.919 1.00 94.12 69 PRO A O 1
ATOM 557 N N . ASP A 1 70 ? -12.819 -0.058 -14.118 1.00 92.25 70 ASP A N 1
ATOM 558 C CA . ASP A 1 70 ? -14.007 0.748 -14.457 1.00 92.25 70 ASP A CA 1
ATOM 559 C C . ASP A 1 70 ? -15.331 0.040 -14.107 1.00 92.25 70 ASP A C 1
ATOM 561 O O . ASP A 1 70 ? -16.348 0.683 -13.840 1.00 92.25 70 ASP A O 1
ATOM 565 N N . ASP A 1 71 ? -15.321 -1.296 -14.081 1.00 92.00 71 ASP A N 1
ATOM 566 C CA . ASP A 1 71 ? -16.459 -2.134 -13.690 1.00 92.00 71 ASP A CA 1
ATOM 567 C C . ASP A 1 71 ? -16.652 -2.237 -12.166 1.00 92.00 71 ASP A C 1
ATOM 569 O O . ASP A 1 71 ? -17.560 -2.932 -11.706 1.00 92.00 71 ASP A O 1
ATOM 573 N N . ARG A 1 72 ? -15.831 -1.516 -11.386 1.00 83.69 72 ARG A N 1
ATOM 574 C CA . ARG A 1 72 ? -15.813 -1.509 -9.915 1.00 83.69 72 ARG A CA 1
ATOM 575 C C . ARG A 1 72 ? -15.531 -2.879 -9.292 1.00 83.69 72 ARG A C 1
ATOM 577 O O . ARG A 1 72 ? -15.901 -3.113 -8.140 1.00 83.69 72 ARG A O 1
ATOM 584 N N . SER A 1 73 ? -14.895 -3.781 -10.039 1.00 90.44 73 SER A N 1
ATOM 585 C CA . SER A 1 73 ? -14.339 -5.016 -9.487 1.00 90.44 73 SER A CA 1
ATOM 586 C C . SER A 1 73 ? -13.145 -4.734 -8.561 1.00 90.44 73 SER A C 1
ATOM 588 O O . SER A 1 73 ? -12.714 -3.590 -8.399 1.00 90.44 73 SER A O 1
ATOM 590 N N . THR A 1 74 ? -12.637 -5.779 -7.901 1.00 95.69 74 THR A N 1
ATOM 591 C CA . THR A 1 74 ? -11.543 -5.695 -6.925 1.00 95.69 74 THR A CA 1
ATOM 592 C C . THR A 1 74 ? -10.336 -4.928 -7.477 1.00 95.69 74 THR A C 1
ATOM 594 O O . THR A 1 74 ? -9.806 -5.260 -8.540 1.00 95.69 74 THR A O 1
ATOM 597 N N . SER A 1 75 ? -9.868 -3.931 -6.721 1.00 97.25 75 SER A N 1
ATOM 598 C CA . SER A 1 75 ? -8.676 -3.145 -7.053 1.00 97.25 75 SER A CA 1
ATOM 599 C C . SER A 1 75 ? -7.442 -4.036 -7.215 1.00 97.25 75 SER A C 1
ATOM 601 O O . SER A 1 75 ? -7.306 -5.055 -6.543 1.00 97.25 75 SER A O 1
ATOM 603 N N . ILE A 1 76 ? -6.500 -3.653 -8.074 1.00 98.19 76 ILE A N 1
ATOM 604 C CA . ILE A 1 76 ? -5.268 -4.426 -8.302 1.00 98.19 76 ILE A CA 1
ATOM 605 C C . ILE A 1 76 ? -4.069 -3.611 -7.831 1.00 98.19 76 ILE A C 1
ATOM 607 O O . ILE A 1 76 ? -3.906 -2.468 -8.250 1.00 98.19 76 ILE A O 1
ATOM 611 N N . ILE A 1 77 ? -3.218 -4.205 -6.995 1.00 98.44 77 ILE A N 1
ATOM 612 C CA . ILE A 1 77 ? -1.988 -3.594 -6.484 1.00 98.44 77 ILE A CA 1
ATOM 613 C C . ILE A 1 77 ? -0.778 -4.346 -7.024 1.00 98.44 77 ILE A C 1
ATOM 615 O O . ILE A 1 77 ? -0.541 -5.488 -6.629 1.00 98.44 77 ILE A O 1
ATOM 619 N N . GLY A 1 78 ? 0.013 -3.690 -7.873 1.00 98.06 78 GLY A N 1
ATOM 620 C CA . GLY A 1 78 ? 1.314 -4.180 -8.332 1.00 98.06 78 GLY A CA 1
ATOM 621 C C . GLY A 1 78 ? 2.458 -3.648 -7.482 1.00 98.06 78 GLY A C 1
ATOM 622 O O . GLY A 1 78 ? 2.502 -2.453 -7.202 1.00 98.06 78 GLY A O 1
ATOM 623 N N . ILE A 1 79 ? 3.403 -4.514 -7.105 1.00 97.88 79 ILE A N 1
ATOM 624 C CA . ILE A 1 79 ? 4.610 -4.138 -6.353 1.00 97.88 79 ILE A CA 1
ATOM 625 C C . ILE A 1 79 ? 5.853 -4.640 -7.080 1.00 97.88 79 ILE A C 1
ATOM 627 O O . ILE A 1 79 ? 5.907 -5.778 -7.545 1.00 97.88 79 ILE A O 1
ATOM 631 N N . SER A 1 80 ? 6.882 -3.801 -7.143 1.00 96.31 80 SER A N 1
ATOM 632 C CA . SER A 1 80 ? 8.180 -4.165 -7.701 1.00 96.31 80 SER A CA 1
ATOM 633 C C . SER A 1 80 ? 8.894 -5.226 -6.852 1.00 96.31 80 SER A C 1
ATOM 635 O O . SER A 1 80 ? 9.137 -4.991 -5.665 1.00 96.31 80 SER A O 1
ATOM 637 N N . PRO A 1 81 ? 9.338 -6.349 -7.445 1.00 95.75 81 PRO A N 1
ATOM 638 C CA . PRO A 1 81 ? 10.224 -7.300 -6.778 1.00 95.75 81 PRO A CA 1
ATOM 639 C C . PRO A 1 81 ? 11.705 -6.873 -6.816 1.00 95.75 81 PRO A C 1
ATOM 641 O O . PRO A 1 81 ? 12.559 -7.579 -6.287 1.00 95.75 81 PRO A O 1
ATOM 644 N N . HIS A 1 82 ? 12.037 -5.741 -7.450 1.00 94.44 82 HIS A N 1
ATOM 645 C CA . HIS A 1 82 ? 13.422 -5.295 -7.689 1.00 94.44 82 HIS A CA 1
ATOM 646 C C . HIS A 1 82 ? 13.963 -4.353 -6.607 1.00 94.44 82 HIS A C 1
ATOM 648 O O . HIS A 1 82 ? 15.083 -3.850 -6.704 1.00 94.44 82 HIS A O 1
ATOM 654 N N . ILE A 1 83 ? 13.169 -4.097 -5.570 1.00 94.38 83 ILE A N 1
ATOM 655 C CA . ILE A 1 83 ? 13.528 -3.245 -4.436 1.00 94.38 83 ILE A CA 1
ATOM 656 C C . ILE A 1 83 ? 13.719 -4.074 -3.167 1.00 94.38 83 ILE A C 1
ATOM 658 O O . ILE A 1 83 ? 13.345 -5.242 -3.087 1.00 94.38 83 ILE A O 1
ATOM 662 N N . LYS A 1 84 ? 14.332 -3.467 -2.144 1.00 95.81 84 LYS A N 1
ATOM 663 C CA . LYS A 1 84 ? 14.502 -4.115 -0.837 1.00 95.81 84 LYS A CA 1
ATOM 664 C C . LYS A 1 84 ? 13.142 -4.552 -0.293 1.00 95.81 84 LYS A C 1
ATOM 666 O O . LYS A 1 84 ? 12.183 -3.796 -0.392 1.00 95.81 84 LYS A O 1
ATOM 671 N N . VAL A 1 85 ? 13.097 -5.705 0.373 1.00 95.50 85 VAL A N 1
ATOM 672 C CA . VAL A 1 85 ? 11.874 -6.260 0.985 1.00 95.50 85 VAL A CA 1
ATOM 673 C C . VAL A 1 85 ? 11.139 -5.232 1.853 1.00 95.50 85 VAL A C 1
ATOM 675 O O . VAL A 1 85 ? 9.930 -5.073 1.728 1.00 95.50 85 VAL A O 1
ATOM 678 N N . THR A 1 86 ? 11.866 -4.469 2.674 1.00 95.31 86 THR A N 1
ATOM 679 C CA . THR A 1 86 ? 11.270 -3.418 3.515 1.00 95.31 86 THR A CA 1
ATOM 680 C C . THR A 1 86 ? 10.682 -2.264 2.704 1.00 95.31 86 THR A C 1
ATOM 682 O O . THR A 1 86 ? 9.623 -1.757 3.052 1.00 95.31 86 THR A O 1
ATOM 685 N N . ALA A 1 87 ? 11.322 -1.886 1.595 1.00 95.75 87 ALA A N 1
ATOM 686 C CA . ALA A 1 87 ? 10.798 -0.868 0.689 1.00 95.75 87 ALA A CA 1
ATOM 687 C C . ALA A 1 87 ? 9.561 -1.376 -0.070 1.00 95.75 87 ALA A C 1
ATOM 689 O O . ALA A 1 87 ? 8.615 -0.624 -0.260 1.00 95.75 87 ALA A O 1
ATOM 690 N N . ALA A 1 88 ? 9.532 -2.653 -0.465 1.00 97.25 88 ALA A N 1
ATOM 691 C CA . ALA A 1 88 ? 8.358 -3.263 -1.089 1.00 97.25 88 ALA A CA 1
ATOM 692 C C . ALA A 1 88 ? 7.150 -3.288 -0.143 1.00 97.25 88 ALA A C 1
ATOM 694 O O . ALA A 1 88 ? 6.028 -3.038 -0.573 1.00 97.25 88 ALA A O 1
ATOM 695 N N . ALA A 1 89 ? 7.372 -3.541 1.147 1.00 97.69 89 ALA A N 1
ATOM 696 C CA . ALA A 1 89 ? 6.315 -3.487 2.151 1.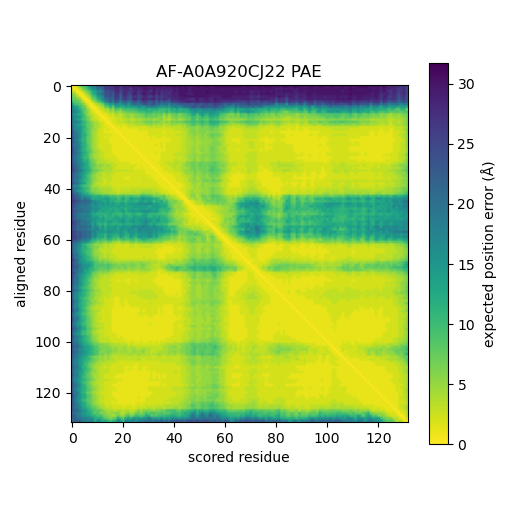00 97.69 89 ALA A CA 1
ATOM 697 C C . ALA A 1 89 ? 5.789 -2.057 2.382 1.00 97.69 89 ALA A C 1
ATOM 699 O O . ALA A 1 89 ? 4.585 -1.859 2.526 1.00 97.69 89 ALA A O 1
ATOM 700 N N . GLU A 1 90 ? 6.666 -1.049 2.365 1.00 97.56 90 GLU A N 1
ATOM 701 C CA . GLU A 1 90 ? 6.256 0.360 2.416 1.00 97.56 90 GLU A CA 1
ATOM 702 C C . GLU A 1 90 ? 5.450 0.760 1.170 1.00 97.56 90 GLU A C 1
ATOM 704 O O . GLU A 1 90 ? 4.416 1.415 1.290 1.00 97.56 90 GLU A O 1
ATOM 709 N N . VAL A 1 91 ? 5.867 0.301 -0.017 1.00 97.75 91 VAL A N 1
ATOM 710 C CA . VAL A 1 91 ? 5.095 0.463 -1.258 1.00 97.75 91 VAL A CA 1
ATOM 711 C C . VAL A 1 91 ? 3.733 -0.225 -1.144 1.00 97.75 91 VAL A C 1
ATOM 713 O O . VAL A 1 91 ? 2.730 0.377 -1.499 1.00 97.75 91 VAL A O 1
ATOM 716 N N . LEU A 1 92 ? 3.644 -1.432 -0.581 1.00 98.62 92 LEU A N 1
ATOM 717 C CA . LEU A 1 92 ? 2.345 -2.071 -0.345 1.00 98.62 92 LEU A CA 1
ATOM 718 C C . LEU A 1 92 ? 1.440 -1.210 0.550 1.00 98.62 92 LEU A C 1
ATOM 720 O O . LEU A 1 92 ? 0.265 -1.031 0.237 1.00 98.62 92 LEU A O 1
ATOM 724 N N . ALA A 1 93 ? 1.972 -0.650 1.640 1.00 98.50 93 ALA A N 1
ATOM 725 C CA . ALA A 1 93 ? 1.207 0.250 2.502 1.00 98.50 93 ALA A CA 1
ATOM 726 C C . ALA A 1 93 ? 0.755 1.517 1.748 1.00 98.50 93 ALA A C 1
ATOM 728 O O . ALA A 1 93 ? -0.370 1.975 1.943 1.00 98.50 93 ALA A O 1
ATOM 729 N N . HIS A 1 94 ? 1.606 2.054 0.866 1.00 98.12 94 HIS A N 1
ATOM 730 C CA . HIS A 1 94 ? 1.300 3.193 -0.005 1.00 98.12 94 HIS A CA 1
ATOM 731 C C . HIS A 1 94 ? 0.129 2.896 -0.950 1.00 98.12 94 HIS A C 1
ATOM 733 O O . HIS A 1 94 ? -0.802 3.695 -1.052 1.00 98.12 94 HIS A O 1
ATOM 739 N N . GLU A 1 95 ? 0.161 1.749 -1.627 1.00 98.44 95 GLU A N 1
ATOM 740 C CA . GLU A 1 95 ? -0.869 1.368 -2.595 1.00 98.44 95 GLU A C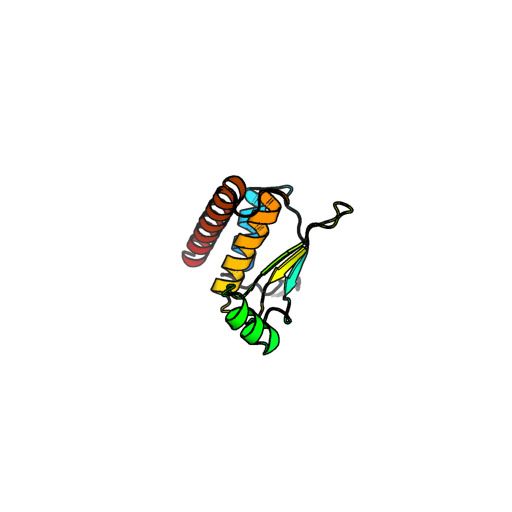A 1
ATOM 741 C C . GLU A 1 95 ? -2.190 0.971 -1.911 1.00 98.44 95 GLU A C 1
ATOM 743 O O . GLU A 1 95 ? -3.267 1.331 -2.388 1.00 98.44 95 GLU A O 1
ATOM 748 N N . LEU A 1 96 ? -2.137 0.324 -0.739 1.00 98.62 96 LEU A N 1
ATOM 749 C CA . LEU A 1 96 ? -3.330 0.063 0.078 1.00 98.62 96 LEU A CA 1
ATOM 750 C C . LEU A 1 96 ? -3.984 1.356 0.575 1.00 98.62 96 LEU A C 1
ATOM 752 O O . LEU A 1 96 ? -5.208 1.419 0.665 1.00 98.62 96 LEU A O 1
ATOM 756 N N . ALA A 1 97 ? -3.203 2.400 0.857 1.00 98.56 97 ALA A N 1
ATOM 757 C CA . ALA A 1 97 ? -3.756 3.702 1.211 1.00 98.56 97 ALA A CA 1
ATOM 758 C C . ALA A 1 97 ? -4.545 4.334 0.053 1.00 98.56 97 ALA A C 1
ATOM 760 O O . ALA A 1 97 ? -5.567 4.966 0.310 1.00 98.56 97 ALA A O 1
ATOM 761 N N . HIS A 1 98 ? -4.148 4.110 -1.210 1.00 98.06 98 HIS A N 1
ATOM 762 C CA . HIS A 1 98 ? -4.972 4.508 -2.364 1.00 98.06 98 HIS A CA 1
ATOM 763 C C . HIS A 1 98 ? -6.306 3.772 -2.368 1.00 98.06 98 HIS A C 1
ATOM 765 O O . HIS A 1 98 ? -7.345 4.399 -2.547 1.00 98.06 98 HIS A O 1
ATOM 771 N N . VAL A 1 99 ? -6.308 2.458 -2.118 1.00 97.94 99 VAL A N 1
ATOM 772 C CA . VAL A 1 99 ? -7.558 1.678 -2.064 1.00 97.94 99 VAL A CA 1
ATOM 773 C C . VAL A 1 99 ? -8.460 2.148 -0.919 1.00 97.94 99 VAL A C 1
ATOM 775 O O . VAL A 1 99 ? -9.663 2.289 -1.118 1.00 97.94 99 VAL A O 1
ATOM 778 N N . ALA A 1 100 ? -7.891 2.429 0.255 1.00 97.88 100 ALA A N 1
ATOM 779 C CA . ALA A 1 100 ? -8.637 2.906 1.418 1.00 97.88 100 ALA A CA 1
ATOM 780 C C . ALA A 1 100 ? -9.228 4.314 1.223 1.00 97.88 100 ALA A C 1
ATOM 782 O O . ALA A 1 100 ? -10.349 4.568 1.656 1.00 97.88 100 ALA A O 1
ATOM 783 N N . ALA A 1 101 ? -8.482 5.222 0.588 1.00 97.06 101 ALA A N 1
ATOM 784 C CA . ALA A 1 101 ? -8.918 6.598 0.345 1.00 97.06 101 ALA A CA 1
ATOM 785 C C . ALA A 1 101 ? -9.867 6.728 -0.860 1.00 97.06 101 ALA A C 1
ATOM 787 O O . ALA A 1 101 ? -10.673 7.653 -0.917 1.00 97.06 101 ALA A O 1
ATOM 788 N N . GLY A 1 102 ? -9.796 5.788 -1.804 1.00 94.31 102 GLY A N 1
ATOM 789 C CA . GLY A 1 102 ? -10.598 5.773 -3.022 1.00 94.31 102 GLY A CA 1
ATOM 790 C C . GLY A 1 102 ? -9.896 6.415 -4.222 1.00 94.31 102 GLY A C 1
ATOM 791 O O . GLY A 1 102 ? -8.955 7.197 -4.092 1.00 94.31 102 GLY A O 1
ATOM 792 N N . GLN A 1 103 ? -10.382 6.072 -5.418 1.00 92.25 103 GLN A N 1
ATOM 793 C CA . GLN A 1 103 ? -9.766 6.404 -6.711 1.00 92.25 103 GLN A CA 1
ATOM 794 C C . GLN A 1 103 ? -9.478 7.901 -6.908 1.00 92.25 103 GLN A C 1
ATOM 796 O O . GLN A 1 103 ? -8.444 8.258 -7.472 1.00 92.25 103 GLN A O 1
ATOM 801 N N . ASP A 1 104 ? -10.365 8.769 -6.427 1.00 92.81 104 ASP A N 1
ATOM 802 C CA . ASP A 1 104 ? -10.280 10.214 -6.661 1.00 92.81 104 ASP A CA 1
ATOM 803 C C . ASP A 1 104 ? -9.385 10.946 -5.647 1.00 92.81 104 ASP A C 1
ATOM 805 O O . ASP A 1 104 ? -9.088 12.128 -5.825 1.00 92.81 104 ASP A O 1
ATOM 809 N N . ALA A 1 105 ? -8.928 10.265 -4.589 1.00 92.81 105 ALA A N 1
ATOM 810 C CA . ALA A 1 105 ? -8.156 10.893 -3.520 1.00 92.81 105 ALA A CA 1
ATOM 811 C C . ALA A 1 105 ? -6.724 11.257 -3.946 1.00 92.81 105 ALA A C 1
ATOM 813 O O . ALA A 1 105 ? -6.138 12.199 -3.404 1.00 92.81 105 ALA A O 1
ATOM 814 N N . GLY A 1 106 ? -6.143 10.522 -4.903 1.00 93.50 106 GLY A N 1
ATOM 815 C CA . GLY A 1 106 ? -4.733 10.662 -5.272 1.00 93.50 106 GLY A CA 1
ATOM 816 C C . GLY A 1 106 ? -3.822 10.619 -4.037 1.00 93.50 106 GLY A C 1
ATOM 817 O O . GLY A 1 106 ? -4.006 9.795 -3.152 1.00 93.50 106 GLY A O 1
ATOM 818 N N . HIS A 1 107 ? -2.864 11.545 -3.934 1.00 95.50 107 HIS A N 1
ATOM 819 C CA . HIS A 1 107 ? -2.038 11.739 -2.726 1.00 95.50 107 HIS A CA 1
ATOM 820 C C . HIS A 1 107 ? -2.596 12.825 -1.787 1.00 95.50 107 HIS A C 1
ATOM 822 O O . HIS A 1 107 ? -1.832 13.590 -1.197 1.00 95.50 107 HIS A O 1
ATOM 828 N N . GLY A 1 108 ? -3.923 12.942 -1.700 1.00 96.62 108 GLY A N 1
ATOM 829 C CA . GLY A 1 108 ? -4.627 13.906 -0.854 1.00 96.62 108 GLY A CA 1
ATOM 830 C C . GLY A 1 108 ? -4.602 13.572 0.643 1.00 96.62 108 GLY A C 1
ATOM 831 O O . GLY A 1 108 ? -3.913 12.656 1.095 1.00 96.62 108 GLY A O 1
ATOM 832 N N . GLU A 1 109 ? -5.376 14.329 1.424 1.00 97.88 109 GLU A N 1
ATOM 833 C CA . GLU A 1 109 ? -5.433 14.198 2.888 1.00 97.88 109 GLU A CA 1
ATOM 834 C C . GLU A 1 109 ? -5.914 12.811 3.338 1.00 97.88 109 GLU A C 1
ATOM 836 O O . GLU A 1 109 ? -5.279 12.194 4.195 1.00 97.88 109 GLU A O 1
ATOM 841 N N . ASP A 1 110 ? -6.966 12.278 2.713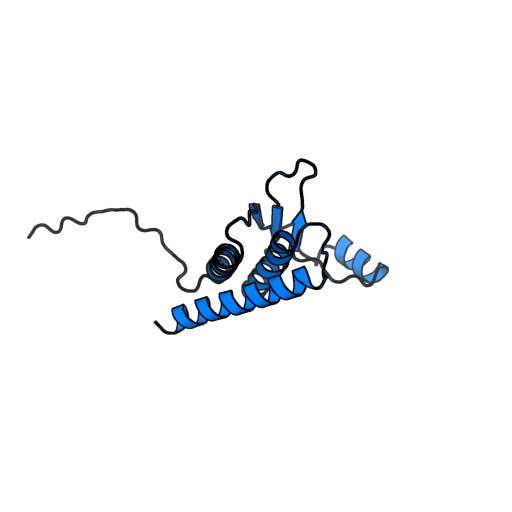 1.00 97.88 110 ASP A N 1
ATOM 842 C CA . ASP A 1 110 ? -7.503 10.950 3.036 1.00 97.88 110 ASP A CA 1
ATOM 843 C C . ASP A 1 110 ? -6.466 9.845 2.804 1.00 97.88 110 ASP A C 1
ATOM 845 O O . ASP A 1 110 ? -6.266 8.976 3.657 1.00 97.88 110 ASP A O 1
ATOM 849 N N . TRP A 1 111 ? -5.731 9.931 1.692 1.00 98.38 111 TRP A N 1
ATOM 850 C CA . TRP A 1 111 ? -4.626 9.026 1.389 1.00 98.38 111 TRP A CA 1
ATOM 851 C C . TRP A 1 111 ? -3.498 9.142 2.420 1.00 98.38 111 TRP A C 1
ATOM 853 O O . TRP A 1 111 ? -3.018 8.129 2.932 1.00 98.38 111 TRP A O 1
ATOM 863 N N . ALA A 1 112 ? -3.090 10.364 2.773 1.00 98.31 112 ALA A N 1
ATOM 864 C CA . ALA A 1 112 ? -2.010 10.591 3.732 1.00 98.31 112 ALA A CA 1
ATOM 865 C C . ALA A 1 112 ? -2.363 10.053 5.129 1.00 98.31 112 ALA A C 1
ATOM 867 O O . ALA A 1 112 ? -1.531 9.418 5.789 1.00 98.31 112 ALA A O 1
ATOM 868 N N . ASN A 1 113 ? -3.610 10.257 5.557 1.00 98.44 113 ASN A N 1
ATOM 869 C CA . ASN A 1 113 ? -4.135 9.736 6.813 1.00 98.44 113 ASN A CA 1
ATOM 870 C C . ASN A 1 113 ? -4.166 8.202 6.807 1.00 98.44 113 ASN A C 1
ATOM 872 O O . ASN A 1 113 ? -3.693 7.582 7.764 1.00 98.44 113 ASN A O 1
ATOM 876 N N . ALA A 1 114 ? -4.643 7.589 5.719 1.00 98.56 114 ALA A N 1
ATOM 877 C CA . ALA A 1 114 ? -4.673 6.137 5.575 1.00 98.56 114 ALA A CA 1
ATOM 878 C C . ALA A 1 114 ? -3.271 5.522 5.568 1.00 98.56 114 ALA A C 1
ATOM 880 O O . ALA A 1 114 ? -3.005 4.581 6.318 1.00 98.56 114 ALA A O 1
ATOM 881 N N . PHE A 1 115 ? -2.343 6.091 4.795 1.00 98.50 115 PHE A N 1
ATOM 882 C CA . PHE A 1 115 ? -0.959 5.628 4.740 1.00 98.50 115 PHE A CA 1
ATOM 883 C C . PHE A 1 115 ? -0.293 5.692 6.117 1.00 98.50 115 PHE A C 1
ATOM 885 O O . PHE A 1 115 ? 0.277 4.702 6.578 1.00 98.50 115 PHE A O 1
ATOM 892 N N . SER A 1 116 ? -0.420 6.827 6.811 1.00 98.44 116 SER A N 1
ATOM 893 C CA . SER A 1 116 ? 0.130 7.010 8.156 1.00 98.44 116 SER A CA 1
ATOM 894 C C . SER A 1 116 ? -0.453 6.004 9.156 1.00 98.44 116 SER A C 1
ATOM 896 O O . SER A 1 116 ? 0.294 5.378 9.914 1.00 98.44 116 SER A O 1
ATOM 898 N N . ALA A 1 117 ? -1.773 5.791 9.131 1.00 98.56 117 ALA A N 1
ATOM 899 C CA . ALA A 1 117 ? -2.450 4.854 10.021 1.00 98.56 117 ALA A CA 1
ATOM 900 C C . ALA A 1 117 ? -2.020 3.400 9.766 1.00 98.56 117 ALA A C 1
ATOM 902 O O . ALA A 1 117 ? -1.648 2.699 10.712 1.00 98.56 117 ALA A O 1
ATOM 903 N N . ILE A 1 118 ? -2.003 2.965 8.500 1.00 98.69 118 ILE A N 1
ATOM 904 C CA . ILE A 1 118 ? -1.574 1.616 8.102 1.00 98.69 118 ILE A CA 1
ATOM 905 C C . ILE A 1 118 ? -0.113 1.396 8.486 1.00 98.69 118 ILE A C 1
ATOM 907 O O . ILE A 1 118 ? 0.204 0.416 9.160 1.00 98.69 118 ILE A O 1
ATOM 911 N N . HIS A 1 119 ? 0.773 2.324 8.122 1.00 97.44 119 HIS A N 1
ATOM 912 C CA . HIS A 1 119 ? 2.200 2.218 8.408 1.00 97.44 119 HIS A CA 1
ATOM 913 C C . HIS A 1 119 ? 2.475 2.167 9.917 1.00 97.44 119 HIS A C 1
ATOM 915 O O . HIS A 1 119 ? 3.218 1.304 10.393 1.00 97.44 119 HIS A O 1
ATOM 921 N N . LYS A 1 120 ? 1.833 3.039 10.706 1.00 98.06 120 LYS A N 1
ATOM 922 C CA . LYS A 1 120 ? 1.938 3.014 12.171 1.00 98.06 120 LYS A CA 1
ATOM 923 C C . LYS A 1 120 ? 1.489 1.666 12.732 1.00 98.06 120 LYS A C 1
ATOM 925 O O . LYS A 1 120 ? 2.208 1.063 13.527 1.00 98.06 120 LYS A O 1
ATOM 930 N N . ARG A 1 121 ? 0.323 1.175 12.306 1.00 98.06 121 ARG A N 1
ATOM 931 C CA . ARG A 1 121 ? -0.244 -0.073 12.819 1.00 98.06 121 ARG A CA 1
ATOM 932 C C . ARG A 1 121 ? 0.596 -1.294 12.433 1.00 98.06 121 ARG A C 1
ATOM 934 O O . ARG A 1 121 ? 0.781 -2.178 13.267 1.00 98.06 121 ARG A O 1
ATOM 941 N N . ALA A 1 122 ? 1.144 -1.327 11.221 1.00 97.12 122 ALA A N 1
ATOM 942 C CA . ALA A 1 122 ? 2.054 -2.381 10.780 1.00 97.12 122 ALA A CA 1
ATOM 943 C C . ALA A 1 122 ? 3.322 -2.424 11.649 1.00 97.12 122 ALA A C 1
ATOM 945 O O . ALA A 1 122 ? 3.717 -3.491 12.116 1.00 97.12 122 ALA A O 1
ATOM 946 N N . ASN A 1 123 ? 3.906 -1.262 11.955 1.00 94.88 123 ASN A N 1
ATOM 947 C CA . ASN A 1 123 ? 5.074 -1.170 12.834 1.00 94.88 123 ASN A CA 1
ATOM 948 C C . ASN A 1 123 ? 4.777 -1.648 14.264 1.00 94.88 123 ASN A C 1
ATOM 950 O O . ASN A 1 123 ? 5.602 -2.335 14.862 1.00 94.88 123 ASN A O 1
ATOM 954 N N 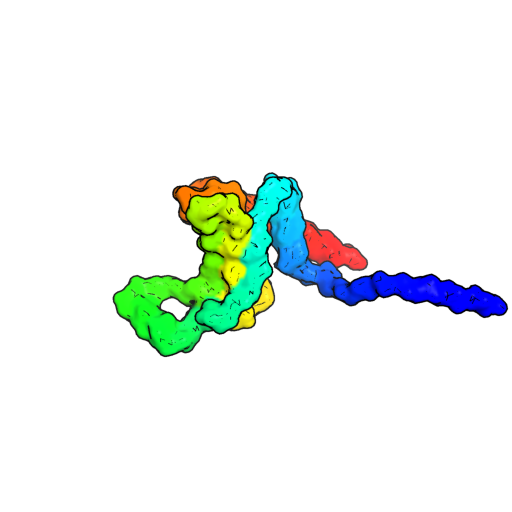. GLU A 1 124 ? 3.595 -1.348 14.810 1.00 95.75 124 GLU A N 1
ATOM 955 C CA . GLU A 1 124 ? 3.171 -1.874 16.116 1.00 95.75 124 GLU A CA 1
ATOM 956 C C . GLU A 1 124 ? 3.029 -3.402 16.122 1.00 95.75 124 GLU A C 1
ATOM 958 O O . GLU A 1 124 ? 3.353 -4.039 17.124 1.00 95.75 124 GLU A O 1
ATOM 963 N N . ILE A 1 125 ? 2.529 -3.996 15.031 1.00 94.25 125 ILE A N 1
ATOM 964 C CA . ILE A 1 125 ? 2.422 -5.455 14.885 1.00 94.25 125 ILE A CA 1
ATOM 965 C C . ILE A 1 125 ? 3.823 -6.071 14.848 1.00 94.25 125 ILE A C 1
ATOM 967 O O . ILE A 1 125 ? 4.113 -6.971 15.633 1.00 94.25 125 ILE A O 1
ATOM 971 N N . MET A 1 126 ? 4.710 -5.532 14.010 1.00 92.56 126 MET A N 1
ATOM 972 C CA . MET A 1 126 ? 6.089 -6.011 13.888 1.00 92.56 126 MET A CA 1
ATOM 973 C C . MET A 1 126 ? 6.870 -5.893 15.199 1.00 92.56 126 MET A C 1
ATOM 975 O O . MET A 1 126 ? 7.615 -6.801 15.552 1.00 92.56 126 MET A O 1
ATOM 979 N N . ALA A 1 127 ? 6.684 -4.805 15.951 1.00 90.62 127 ALA A N 1
ATOM 980 C CA . ALA A 1 127 ? 7.342 -4.621 17.242 1.00 90.62 127 ALA A CA 1
ATOM 981 C C . ALA A 1 127 ? 6.936 -5.684 18.275 1.00 90.62 127 ALA A C 1
ATOM 983 O O . ALA A 1 127 ? 7.775 -6.088 19.074 1.00 90.62 127 ALA A O 1
ATOM 984 N N . ARG A 1 128 ? 5.679 -6.149 18.250 1.00 87.12 128 ARG A N 1
ATOM 985 C CA . ARG A 1 128 ? 5.197 -7.213 19.147 1.00 87.12 128 ARG A CA 1
ATOM 986 C C . ARG A 1 128 ? 5.817 -8.557 18.795 1.00 87.12 128 ARG A C 1
ATOM 988 O O . ARG A 1 128 ? 6.366 -9.202 19.677 1.00 87.12 128 ARG A O 1
ATOM 995 N N . VAL A 1 129 ? 5.808 -8.909 17.510 1.00 82.00 129 VAL A N 1
ATOM 996 C CA . VAL A 1 129 ? 6.429 -10.145 17.008 1.00 82.00 129 VAL A CA 1
ATOM 997 C C . VAL A 1 129 ? 7.917 -10.201 17.361 1.00 82.00 129 VAL A C 1
ATOM 999 O O . VAL A 1 129 ? 8.411 -11.227 17.793 1.00 82.00 129 VAL A O 1
ATOM 1002 N N . MET A 1 130 ? 8.642 -9.086 17.240 1.00 76.25 130 MET A N 1
ATOM 1003 C CA . MET A 1 130 ? 10.072 -9.036 17.581 1.00 76.25 130 MET A CA 1
ATOM 1004 C C . MET A 1 130 ? 10.370 -9.028 19.091 1.00 76.25 130 MET A C 1
ATOM 1006 O O . MET A 1 130 ? 11.541 -9.038 19.470 1.00 76.25 130 MET A O 1
ATOM 1010 N N . SER A 1 131 ? 9.348 -8.929 19.946 1.00 74.50 131 SER A N 1
ATOM 1011 C CA . SER A 1 131 ? 9.494 -8.914 21.409 1.00 74.50 131 SER A CA 1
ATOM 1012 C C . SER A 1 131 ? 9.155 -10.248 22.080 1.00 74.50 131 SER A C 1
ATOM 1014 O O . SER A 1 131 ? 9.304 -10.355 23.299 1.00 74.50 131 SER A O 1
ATOM 1016 N N . GLU A 1 132 ? 8.697 -11.227 21.296 1.00 56.50 132 GLU A N 1
ATOM 1017 C CA . GLU A 1 132 ? 8.391 -12.606 21.704 1.00 56.50 132 GLU A CA 1
ATOM 1018 C C . GLU A 1 132 ? 9.588 -13.536 21.447 1.00 56.50 132 GLU A C 1
ATOM 1020 O O . GLU A 1 132 ? 9.809 -14.434 22.295 1.00 56.50 132 GLU A O 1
#

Secondary structure (DSSP, 8-state):
---------PPP--TT-HHHHHHHHHHHH-TT--EEEEE-TT--S-SHHHHHHHHHH-PPPP-EEEE--TT-PPEEEEE-TTS-HHHHHHHHHHHHHHHHH-GGGTTSHHHHHHHHHHHHHHHHHHHHHTT-

Mean predicted aligned error: 6.49 Å

pLDDT: mean 89.26, std 12.82, range [38.72, 98.69]

Organism: NCBI:txid1274374